Protein AF-A0AAW2EXY3-F1 (afdb_monomer_lite)

Organism: NCBI:txid286306

Foldseek 3Di:
DLVVLVVCCVVCVVVLVVLVVVLVVVQVPDDDPVLVVLLVVLLVVLVVVLVVVLVVLVVVLVVLLVVQCVQVVCCVPPNDPDRDDGDQSDDDDPVDDCVVCVVVSSVVVVVVSVVSSVSVSVSVSSVSNSVSSVVSVVVSVD

Sequence (142 aa):
MSLVKLYTCYLNRYKMRDLTNHLFIDWNTLETSEEYKIIARYAENGKRYSLGYSLYCCFAVCVFMSVSLIPQVLDIILPLNKSRPILLTYPGHYFVDEREYFFYIFLHAVVAWEIVISGIIAHDCIFVTYIEHVCSMFNVVG

pLDDT: mean 93.66, std 3.79, range [72.62, 98.19]

Structure (mmCIF, N/CA/C/O backbone):
data_AF-A0AAW2EXY3-F1
#
_entry.id   AF-A0AAW2EXY3-F1
#
loop_
_atom_site.group_PDB
_atom_site.id
_atom_site.type_symbol
_atom_site.label_atom_id
_atom_site.label_alt_id
_atom_site.label_comp_id
_atom_site.label_asym_id
_atom_site.label_entity_id
_atom_site.label_seq_id
_atom_site.pdbx_PDB_ins_code
_atom_site.Cartn_x
_atom_site.Cartn_y
_atom_site.Cartn_z
_atom_site.occupancy
_atom_site.B_iso_or_equiv
_atom_site.auth_seq_id
_atom_site.auth_comp_id
_atom_site.auth_asym_id
_atom_site.auth_atom_id
_atom_site.pdbx_PDB_model_num
ATOM 1 N N . MET A 1 1 ? 4.626 -10.404 0.039 1.00 72.62 1 MET A N 1
ATOM 2 C CA . MET A 1 1 ? 3.901 -9.730 1.141 1.00 72.62 1 MET A CA 1
ATOM 3 C C . MET A 1 1 ? 2.478 -9.322 0.746 1.00 72.62 1 MET A C 1
ATOM 5 O O . MET A 1 1 ? 1.555 -9.693 1.454 1.00 72.62 1 MET A O 1
ATOM 9 N N . SER A 1 2 ? 2.255 -8.659 -0.397 1.00 83.31 2 SER A N 1
ATOM 10 C CA . SER A 1 2 ? 0.903 -8.326 -0.902 1.00 83.31 2 SER A CA 1
ATOM 11 C C . SER A 1 2 ? -0.024 -9.540 -1.060 1.00 83.31 2 SER A C 1
ATOM 13 O O . SER A 1 2 ? -1.126 -9.540 -0.525 1.00 83.31 2 SER A O 1
ATOM 15 N N . LEU A 1 3 ? 0.444 -10.609 -1.716 1.00 86.75 3 LEU A N 1
ATOM 16 C CA . LEU A 1 3 ? -0.328 -11.850 -1.883 1.00 86.75 3 LEU A CA 1
ATOM 17 C C . LEU A 1 3 ? -0.699 -12.499 -0.546 1.00 86.75 3 LEU A C 1
ATOM 19 O O . LEU A 1 3 ? -1.810 -12.990 -0.392 1.00 86.75 3 LEU A O 1
ATOM 23 N N . VAL A 1 4 ? 0.206 -12.453 0.437 1.00 88.94 4 VAL A N 1
ATOM 24 C CA . VAL A 1 4 ? -0.060 -12.963 1.790 1.00 88.94 4 VAL A CA 1
ATOM 25 C C . VAL A 1 4 ? -1.182 -12.157 2.437 1.00 88.94 4 VAL A C 1
ATOM 27 O O . VAL A 1 4 ? -2.118 -12.752 2.951 1.00 88.94 4 VAL A O 1
ATOM 30 N N . LYS A 1 5 ? -1.146 -10.820 2.353 1.00 87.12 5 LYS A N 1
ATOM 31 C CA . LYS A 1 5 ? -2.219 -9.955 2.873 1.00 87.12 5 LYS A CA 1
ATOM 32 C C . LYS A 1 5 ? -3.555 -10.205 2.176 1.00 87.12 5 LYS A C 1
ATOM 34 O O . LYS A 1 5 ? -4.570 -10.327 2.853 1.00 87.12 5 LYS A O 1
ATOM 39 N N . LEU A 1 6 ? -3.558 -10.356 0.850 1.00 87.12 6 LEU A N 1
ATOM 40 C CA . LEU A 1 6 ? -4.760 -10.718 0.089 1.00 87.12 6 LEU A CA 1
ATOM 41 C C . LEU A 1 6 ? -5.327 -12.066 0.541 1.00 87.12 6 LEU A C 1
ATOM 43 O O . LEU A 1 6 ? -6.527 -12.179 0.784 1.00 87.12 6 LEU A O 1
ATOM 47 N N . TYR A 1 7 ? -4.469 -13.071 0.712 1.00 89.38 7 TYR A N 1
ATOM 48 C CA . TYR A 1 7 ? -4.886 -14.395 1.160 1.00 89.38 7 TYR A CA 1
ATOM 49 C C . TYR A 1 7 ? -5.401 -14.367 2.602 1.00 89.38 7 TYR A C 1
ATOM 51 O O . TYR A 1 7 ? -6.450 -14.933 2.892 1.00 89.38 7 TYR A O 1
ATOM 59 N N . THR A 1 8 ? -4.730 -13.642 3.499 1.00 88.38 8 THR A N 1
ATOM 60 C CA . THR A 1 8 ? -5.177 -13.425 4.881 1.00 88.38 8 THR A CA 1
ATOM 61 C C . THR A 1 8 ? -6.541 -12.746 4.923 1.00 88.38 8 THR A C 1
ATOM 63 O O . THR A 1 8 ? -7.418 -13.210 5.649 1.00 88.38 8 THR A O 1
ATOM 66 N N . CYS A 1 9 ? -6.735 -11.693 4.127 1.00 87.69 9 CYS A N 1
ATOM 67 C CA . CYS A 1 9 ? -7.995 -10.967 3.990 1.00 87.69 9 CYS A CA 1
ATOM 68 C C . CYS A 1 9 ? -9.116 -11.895 3.497 1.00 87.69 9 CYS A C 1
ATOM 70 O O . CYS A 1 9 ? -10.199 -11.943 4.079 1.00 87.69 9 CYS A O 1
ATOM 72 N N . TYR A 1 10 ? -8.823 -12.709 2.480 1.00 91.25 10 TYR A N 1
ATOM 73 C CA . TYR A 1 10 ? -9.759 -13.680 1.923 1.00 91.25 10 TYR A CA 1
ATOM 74 C C . TYR A 1 10 ? -10.141 -14.777 2.927 1.00 91.25 10 TYR A C 1
ATOM 76 O O . TYR A 1 10 ? -11.328 -15.009 3.176 1.00 91.25 10 TYR A O 1
ATOM 84 N N . LEU A 1 11 ? -9.151 -15.428 3.543 1.00 92.62 11 LEU A N 1
ATOM 85 C CA . LEU A 1 11 ? -9.367 -16.510 4.504 1.00 92.62 11 LEU A CA 1
ATOM 86 C C . LEU A 1 11 ? -10.090 -16.025 5.764 1.00 92.62 11 LEU A C 1
ATOM 88 O O . LEU A 1 11 ? -10.978 -16.706 6.272 1.00 92.62 11 LEU A O 1
ATOM 92 N N . ASN A 1 12 ? -9.738 -14.839 6.265 1.00 92.81 12 ASN A N 1
ATOM 93 C CA . ASN A 1 12 ? -10.293 -14.293 7.503 1.00 92.81 12 ASN A CA 1
ATOM 94 C C . AS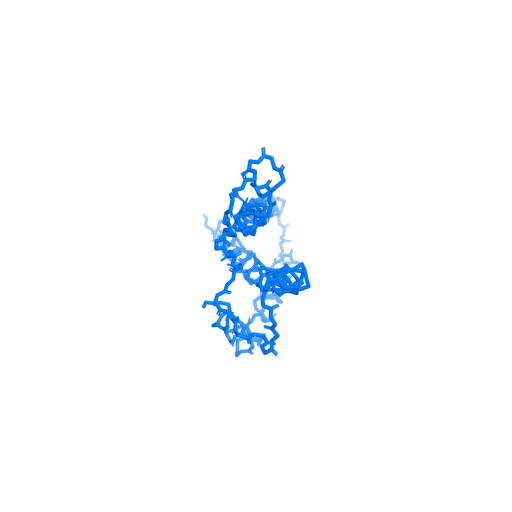N A 1 12 ? -11.473 -13.344 7.271 1.00 92.81 12 ASN A C 1
ATOM 96 O O . ASN A 1 12 ? -11.888 -12.659 8.204 1.00 92.81 12 ASN A O 1
ATOM 100 N N . ARG A 1 13 ? -12.064 -13.320 6.071 1.00 92.94 13 ARG A N 1
ATOM 101 C CA . ARG A 1 13 ? -13.135 -12.375 5.709 1.00 92.94 13 ARG A CA 1
ATOM 102 C C . ARG A 1 13 ? -14.310 -12.357 6.690 1.00 92.94 13 ARG A C 1
ATOM 104 O O . ARG A 1 13 ? -14.839 -11.293 6.994 1.00 92.94 13 ARG A O 1
ATOM 111 N N . TYR A 1 14 ? -14.696 -13.519 7.222 1.00 95.25 14 TYR A N 1
ATOM 112 C CA . TYR A 1 14 ? -15.769 -13.606 8.214 1.00 95.25 14 TYR A CA 1
ATOM 113 C C . TYR A 1 14 ? -15.371 -12.974 9.547 1.00 95.25 14 TYR A C 1
ATOM 115 O O . TYR A 1 14 ? -16.167 -12.231 10.105 1.00 95.25 14 TYR A O 1
ATOM 123 N N . LYS A 1 15 ? -14.137 -13.211 10.011 1.00 94.19 15 LYS A N 1
ATOM 124 C CA . LYS A 1 15 ? -13.607 -12.607 11.241 1.00 94.19 15 LYS A CA 1
ATOM 125 C C . LYS A 1 15 ? -13.451 -11.097 11.103 1.00 94.19 15 LYS A C 1
ATOM 127 O O . LYS A 1 15 ? -13.789 -10.369 12.018 1.00 94.19 15 LYS A O 1
ATOM 132 N N . MET A 1 16 ? -12.975 -10.611 9.957 1.00 93.25 16 MET A N 1
ATOM 133 C CA . MET A 1 16 ? -12.876 -9.166 9.730 1.00 93.25 16 MET A CA 1
ATOM 134 C C . MET A 1 16 ? -14.250 -8.497 9.731 1.00 93.25 16 MET A C 1
ATOM 136 O O . MET A 1 16 ? -14.416 -7.444 10.335 1.00 93.25 16 MET A O 1
ATOM 140 N N . ARG A 1 17 ? -15.248 -9.124 9.094 1.00 94.62 17 ARG A N 1
ATOM 141 C CA . ARG A 1 17 ? -16.631 -8.637 9.139 1.00 94.62 17 ARG A CA 1
ATOM 142 C C . ARG A 1 17 ? -17.165 -8.612 10.569 1.00 94.62 17 ARG A C 1
ATOM 144 O O . ARG A 1 17 ? -17.825 -7.656 10.947 1.00 94.62 17 ARG A O 1
ATOM 151 N N . ASP A 1 18 ? -16.877 -9.652 11.338 1.00 95.44 18 ASP A N 1
ATOM 152 C CA . ASP A 1 18 ? -17.267 -9.752 12.741 1.00 95.44 18 ASP A CA 1
ATOM 153 C C . ASP A 1 18 ? -16.640 -8.633 13.590 1.00 95.44 18 ASP A C 1
ATOM 155 O O . ASP A 1 18 ? -17.364 -7.882 14.232 1.00 95.44 18 ASP A O 1
ATOM 159 N N . LEU A 1 19 ? -15.325 -8.411 13.476 1.00 94.94 19 LEU A N 1
ATOM 160 C CA . LEU A 1 19 ? -14.621 -7.297 14.130 1.00 94.94 19 LEU A CA 1
ATOM 161 C C . LEU A 1 19 ? -15.193 -5.928 13.739 1.00 94.94 19 LEU A C 1
ATOM 163 O O . LEU A 1 19 ? -15.372 -5.063 14.591 1.00 94.94 19 LEU A O 1
ATOM 167 N N . THR A 1 20 ? -15.511 -5.736 12.456 1.00 95.38 20 THR A N 1
ATOM 168 C CA . THR A 1 20 ? -16.161 -4.507 11.980 1.00 95.38 20 THR A CA 1
ATOM 169 C C . THR A 1 20 ? -17.538 -4.326 12.621 1.00 95.38 20 THR A C 1
ATOM 171 O O . THR A 1 20 ? -17.870 -3.229 13.059 1.00 95.38 20 THR A O 1
ATOM 174 N N . ASN A 1 21 ? -18.343 -5.388 12.700 1.00 96.69 21 ASN A N 1
ATOM 175 C CA . ASN A 1 21 ? -19.659 -5.332 13.336 1.00 96.69 21 ASN A CA 1
ATOM 176 C C . ASN A 1 21 ? -19.549 -5.013 14.830 1.00 96.69 21 ASN A C 1
ATOM 178 O O . ASN A 1 21 ? -20.313 -4.186 15.319 1.00 96.69 21 ASN A O 1
ATOM 182 N N . HIS A 1 22 ? -18.593 -5.626 15.532 1.00 94.44 22 HIS A N 1
ATOM 183 C CA . HIS A 1 22 ? -18.321 -5.337 16.939 1.00 94.44 22 HIS A CA 1
ATOM 184 C C . HIS A 1 22 ? -17.987 -3.863 17.160 1.00 94.44 22 HIS A C 1
ATOM 186 O O . HIS A 1 22 ? -18.585 -3.243 18.027 1.00 94.44 22 HIS A O 1
ATOM 192 N N . LEU A 1 23 ? -17.147 -3.270 16.306 1.00 95.19 23 LEU A N 1
ATOM 193 C CA . LEU A 1 23 ? -16.842 -1.839 16.367 1.00 95.19 23 LEU A CA 1
ATOM 194 C C . LEU A 1 23 ? -18.109 -0.970 16.305 1.00 95.19 23 LEU A C 1
ATOM 196 O O . LEU A 1 23 ? -18.258 -0.039 17.093 1.00 95.19 23 LEU A O 1
ATOM 200 N N . PHE A 1 24 ? -19.046 -1.284 15.404 1.00 95.25 24 PHE A N 1
ATOM 201 C CA . PHE A 1 24 ? -20.315 -0.554 15.310 1.00 95.25 24 PHE A CA 1
ATOM 202 C C . PHE A 1 24 ? -21.237 -0.787 16.507 1.00 95.25 24 PHE A C 1
ATOM 204 O O . PHE A 1 24 ? -21.929 0.138 16.930 1.00 95.25 24 PHE A O 1
ATOM 211 N N . ILE A 1 25 ? -21.291 -2.013 17.026 1.00 96.44 25 ILE A N 1
ATOM 212 C CA . ILE A 1 25 ? -22.099 -2.338 18.203 1.00 96.44 25 ILE A CA 1
ATOM 213 C C . ILE A 1 25 ? -21.567 -1.564 19.408 1.00 96.44 25 ILE A C 1
ATOM 215 O O . ILE A 1 25 ? -22.331 -0.814 20.006 1.00 96.44 25 ILE A O 1
ATOM 219 N N . ASP A 1 26 ? -20.266 -1.666 19.682 1.00 95.12 26 ASP A N 1
ATOM 220 C CA . ASP A 1 26 ? -19.605 -1.013 20.813 1.00 95.12 26 ASP A CA 1
ATOM 221 C C . ASP A 1 26 ? -19.822 0.506 20.783 1.00 95.12 26 ASP A C 1
ATOM 223 O O . ASP A 1 26 ? -20.139 1.119 21.801 1.00 95.12 26 ASP A O 1
ATOM 227 N N . TRP A 1 27 ? -19.741 1.112 19.593 1.00 94.44 27 TRP A N 1
ATOM 228 C CA . TRP A 1 27 ? -20.003 2.539 19.407 1.00 94.44 27 TRP A CA 1
ATOM 229 C C . TRP A 1 27 ? -21.444 2.938 19.757 1.00 94.44 27 TRP A C 1
ATOM 231 O O . TRP A 1 27 ? -21.677 4.010 20.312 1.00 94.44 27 TRP A O 1
ATOM 241 N N . ASN A 1 28 ? -22.425 2.093 19.432 1.00 94.88 28 ASN A N 1
ATOM 242 C CA . ASN A 1 28 ? -23.838 2.356 19.716 1.00 94.88 28 ASN A CA 1
ATOM 243 C C . ASN A 1 28 ? -24.223 2.074 21.174 1.00 94.88 28 ASN A C 1
ATOM 245 O O . ASN A 1 28 ? -25.285 2.515 21.608 1.00 94.88 28 ASN A O 1
ATOM 249 N N . THR A 1 29 ? -23.398 1.333 21.914 1.00 95.00 29 THR A N 1
ATOM 250 C CA . THR A 1 29 ? -23.635 1.007 23.328 1.00 95.00 29 THR A CA 1
ATOM 251 C C . THR A 1 29 ? -23.005 1.995 24.306 1.00 95.00 29 THR A C 1
ATOM 253 O O . THR A 1 29 ? -23.136 1.797 25.506 1.00 95.00 29 THR A O 1
ATOM 256 N N . LEU A 1 30 ? -22.322 3.041 23.826 1.00 94.81 30 LEU A N 1
ATOM 257 C CA . LEU A 1 30 ? -21.737 4.067 24.695 1.00 94.81 30 LEU A CA 1
ATOM 258 C C . LEU A 1 30 ? -22.837 4.858 25.408 1.00 94.81 30 LEU A C 1
ATOM 260 O O . LEU A 1 30 ? -23.778 5.339 24.774 1.00 94.81 30 LEU A O 1
ATOM 264 N N . GLU A 1 31 ? -22.690 5.037 26.717 1.00 94.31 31 GLU A N 1
ATOM 265 C CA . GLU A 1 31 ? -23.697 5.670 27.570 1.00 94.31 31 GLU A CA 1
ATOM 266 C C . GLU A 1 31 ? -23.275 7.078 27.997 1.00 94.31 31 GLU A C 1
ATOM 268 O O . GLU A 1 31 ? -24.117 7.972 28.132 1.00 94.31 31 GLU A O 1
ATOM 273 N N . THR A 1 32 ? -21.973 7.305 28.200 1.00 96.00 32 THR A N 1
ATOM 274 C CA . THR A 1 32 ? -21.476 8.559 28.782 1.00 96.00 32 THR A CA 1
ATOM 275 C C . THR A 1 32 ? -20.732 9.443 27.782 1.00 96.00 32 THR A C 1
ATOM 277 O O . THR A 1 32 ? -20.120 8.997 26.810 1.00 96.00 32 THR A O 1
ATOM 280 N N . SER A 1 33 ? -20.729 10.754 28.045 1.00 95.00 33 SER A N 1
ATOM 281 C CA . SER A 1 33 ? -19.961 11.702 27.231 1.00 95.00 33 SER A CA 1
ATOM 282 C C . SER A 1 33 ? -18.451 11.475 27.316 1.00 95.00 33 SER A C 1
ATOM 284 O O . SER A 1 33 ? -17.733 11.835 26.385 1.00 95.00 33 SER A O 1
ATOM 286 N N . GLU A 1 34 ? -17.957 10.921 28.426 1.00 96.00 34 GLU A N 1
ATOM 287 C CA . GLU A 1 34 ? -16.531 10.631 28.602 1.00 96.00 34 GLU A CA 1
ATOM 288 C C . GLU A 1 34 ? -16.103 9.408 27.787 1.00 96.00 34 GLU A C 1
ATOM 290 O O . GLU A 1 34 ? -15.089 9.477 27.093 1.00 96.00 34 GLU A O 1
ATOM 295 N N . GLU A 1 35 ? -16.918 8.350 27.756 1.00 96.69 35 GLU A N 1
ATOM 296 C CA . GLU A 1 35 ? -16.716 7.195 26.870 1.00 96.69 35 GLU A CA 1
ATOM 297 C C . GLU A 1 35 ? -16.625 7.624 25.406 1.00 96.69 35 GLU A C 1
ATOM 299 O O . GLU A 1 35 ? -15.671 7.284 24.702 1.00 96.69 35 GLU A O 1
ATOM 304 N N . TYR A 1 36 ? -17.567 8.464 24.966 1.00 96.12 36 TYR A N 1
ATOM 305 C CA . TYR A 1 36 ? -17.567 8.987 23.605 1.00 96.12 36 TYR A CA 1
ATOM 306 C C . TYR A 1 36 ? -16.291 9.778 23.286 1.00 96.12 36 TYR A C 1
ATOM 308 O O . TYR A 1 36 ? -15.689 9.597 22.227 1.00 96.12 36 TYR A O 1
ATOM 316 N N . LYS A 1 37 ? -15.835 10.641 24.206 1.00 97.31 37 LYS A N 1
ATOM 317 C CA . LYS A 1 37 ? -14.588 11.406 24.031 1.00 97.31 37 LYS A CA 1
ATOM 318 C C . LYS A 1 37 ? -13.368 10.495 23.926 1.00 97.31 37 LYS A C 1
ATOM 320 O O . LYS A 1 37 ? -12.480 10.775 23.118 1.00 97.31 37 LYS A O 1
ATOM 325 N N . ILE A 1 38 ? -13.312 9.430 24.725 1.00 97.50 38 ILE A N 1
ATOM 326 C CA . ILE A 1 38 ? -12.218 8.456 24.694 1.00 97.50 38 ILE A CA 1
ATOM 327 C C . ILE A 1 38 ? -12.181 7.775 23.329 1.00 97.50 38 ILE A C 1
ATOM 329 O O . ILE A 1 38 ? -11.169 7.882 22.635 1.00 97.50 38 ILE A O 1
ATOM 333 N N . ILE A 1 39 ? -13.273 7.139 22.905 1.00 96.88 39 ILE A N 1
ATOM 334 C CA . ILE A 1 39 ? -13.288 6.393 21.642 1.00 96.88 39 ILE A CA 1
ATOM 335 C C . ILE A 1 39 ? -13.051 7.325 20.448 1.00 96.88 39 ILE A C 1
ATOM 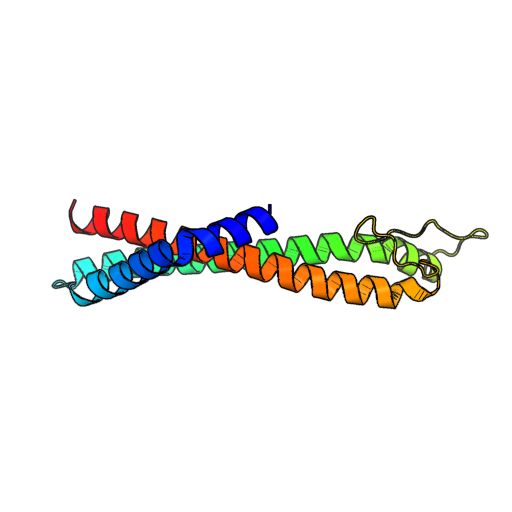337 O O . ILE A 1 39 ? -12.231 7.014 19.583 1.00 96.88 39 ILE A O 1
ATOM 341 N N . ALA A 1 40 ? -13.654 8.519 20.431 1.00 97.06 40 ALA A N 1
ATOM 342 C CA . ALA A 1 40 ? -13.412 9.507 19.380 1.00 97.06 40 ALA A CA 1
ATOM 343 C C . ALA A 1 40 ? -11.931 9.916 19.278 1.00 97.06 40 ALA A C 1
ATOM 345 O O . ALA A 1 40 ? -11.419 10.109 18.174 1.00 97.06 40 ALA A O 1
ATOM 346 N N . ARG A 1 41 ? -11.212 10.007 20.407 1.00 98.19 41 ARG A N 1
ATOM 347 C CA . ARG A 1 41 ? -9.769 10.299 20.419 1.00 98.19 41 ARG A CA 1
ATOM 348 C C . ARG A 1 41 ? -8.957 9.193 19.740 1.00 98.19 41 ARG A C 1
ATOM 350 O O . ARG A 1 41 ? -8.080 9.504 18.938 1.00 98.19 41 ARG A O 1
ATOM 357 N N . TYR A 1 42 ? -9.239 7.928 20.043 1.00 98.12 42 TYR A N 1
ATOM 358 C CA . TYR A 1 42 ? -8.555 6.784 19.421 1.00 98.12 42 TYR A CA 1
ATOM 359 C C . TYR A 1 42 ? -8.928 6.631 17.940 1.00 98.12 42 TYR A C 1
ATOM 361 O O . TYR A 1 42 ? -8.059 6.404 17.103 1.00 98.12 42 TYR A O 1
ATOM 369 N N . ALA A 1 43 ? -10.190 6.866 17.574 1.00 97.12 43 ALA A N 1
ATOM 370 C CA . ALA A 1 43 ? -10.608 6.899 16.174 1.00 97.12 43 ALA A CA 1
ATOM 371 C C . ALA A 1 43 ? -9.863 7.990 15.378 1.00 97.12 43 ALA A C 1
ATOM 373 O O . ALA A 1 43 ? -9.398 7.751 14.261 1.00 97.12 43 ALA A O 1
ATOM 374 N N . GLU A 1 44 ? -9.682 9.179 15.964 1.00 98.19 44 GLU A N 1
ATOM 375 C CA . GLU A 1 44 ? -8.899 10.257 15.356 1.00 98.19 44 GLU A CA 1
ATOM 376 C C . GLU A 1 44 ? -7.416 9.882 15.209 1.00 98.19 44 GLU A C 1
ATOM 378 O O . GLU A 1 44 ? -6.807 10.180 14.178 1.00 98.19 44 GLU A O 1
ATOM 383 N N . ASN A 1 45 ? -6.836 9.187 16.191 1.00 97.50 45 ASN A N 1
ATOM 384 C CA . ASN A 1 45 ? -5.478 8.651 16.088 1.00 97.50 45 ASN A CA 1
ATOM 385 C C . ASN A 1 45 ? -5.369 7.622 14.957 1.00 97.50 45 ASN A C 1
ATOM 387 O O . ASN A 1 45 ? -4.502 7.763 14.095 1.00 97.50 45 ASN A O 1
ATOM 391 N N . GLY A 1 46 ? -6.294 6.660 14.884 1.00 96.88 46 GLY A N 1
ATOM 392 C CA . GLY A 1 46 ? -6.365 5.676 13.803 1.00 96.88 46 GLY A CA 1
ATOM 393 C C . GLY A 1 46 ? -6.457 6.322 12.419 1.00 96.88 46 GLY A C 1
ATOM 394 O O . GLY A 1 46 ? -5.747 5.916 11.492 1.00 96.88 46 GLY A O 1
ATOM 395 N N . LYS A 1 47 ? -7.245 7.398 12.282 1.00 97.75 47 LYS A N 1
ATOM 396 C CA . LYS A 1 47 ? -7.322 8.203 11.053 1.00 97.75 47 LYS A CA 1
ATOM 397 C C . LYS A 1 47 ? -5.987 8.874 10.723 1.00 97.75 47 LYS A C 1
ATOM 399 O O . LYS A 1 47 ? -5.547 8.826 9.575 1.00 97.75 47 LYS A O 1
ATOM 404 N N . ARG A 1 48 ? -5.322 9.483 11.710 1.00 98.06 48 ARG A N 1
ATOM 405 C CA . ARG A 1 48 ? -4.012 10.136 11.530 1.00 98.06 48 ARG A CA 1
ATOM 406 C C . ARG A 1 48 ? -2.926 9.140 11.137 1.00 98.06 48 ARG A C 1
ATOM 408 O O . ARG A 1 48 ? -2.172 9.420 10.207 1.00 98.06 48 ARG A O 1
ATOM 415 N N . TYR A 1 49 ? -2.874 7.977 11.785 1.00 97.44 49 TYR A N 1
ATOM 416 C CA . TYR A 1 49 ? -1.944 6.904 11.434 1.00 97.44 49 TYR A CA 1
ATOM 417 C C . TYR A 1 49 ? -2.200 6.385 10.023 1.00 97.44 49 TYR A C 1
ATOM 419 O O . TYR A 1 49 ? -1.261 6.273 9.238 1.00 97.44 49 TYR A O 1
ATOM 427 N N . SER A 1 50 ? -3.465 6.157 9.668 1.00 97.62 50 SER A N 1
ATOM 428 C CA . SER A 1 50 ? -3.848 5.713 8.326 1.00 97.62 50 SER A CA 1
ATOM 429 C C . SER A 1 50 ? -3.451 6.723 7.250 1.00 97.62 50 SER A C 1
ATOM 431 O O . SER A 1 50 ? -2.866 6.340 6.237 1.00 97.62 50 SER A O 1
ATOM 433 N N . LEU A 1 51 ? -3.695 8.018 7.478 1.00 98.00 51 LEU A N 1
ATOM 434 C CA . LEU A 1 51 ? -3.300 9.081 6.554 1.00 98.00 51 LEU A CA 1
ATOM 435 C C . LEU A 1 51 ? -1.776 9.162 6.405 1.00 98.00 51 LEU A C 1
ATOM 437 O O . LEU A 1 51 ? -1.270 9.160 5.285 1.00 98.00 51 LEU A O 1
ATOM 441 N N . GLY A 1 52 ? -1.044 9.203 7.521 1.00 98.00 52 GLY A N 1
ATOM 442 C CA . GLY A 1 52 ? 0.417 9.275 7.509 1.00 98.00 52 GLY A CA 1
ATOM 443 C C . GLY A 1 52 ? 1.052 8.073 6.808 1.00 98.00 52 GLY A C 1
ATOM 444 O O . GLY A 1 52 ? 1.923 8.244 5.957 1.00 98.00 52 GLY A O 1
ATOM 445 N N . TYR A 1 53 ? 0.566 6.866 7.105 1.00 97.25 53 TYR A N 1
ATOM 446 C CA . TYR A 1 53 ? 1.023 5.634 6.467 1.00 97.25 53 TYR A CA 1
ATOM 447 C C . TYR A 1 53 ? 0.730 5.615 4.962 1.00 97.25 53 TYR A C 1
ATOM 449 O O . TYR A 1 53 ? 1.607 5.262 4.171 1.00 97.25 53 TYR A O 1
ATOM 457 N N . SER A 1 54 ? -0.467 6.050 4.557 1.00 97.06 54 SER A N 1
ATOM 458 C CA . SER A 1 54 ? -0.853 6.126 3.143 1.00 97.06 54 SER A CA 1
ATOM 459 C C . SER A 1 54 ? 0.045 7.092 2.372 1.00 97.06 54 SER A C 1
ATOM 461 O O . SER A 1 54 ? 0.601 6.723 1.342 1.00 97.06 54 SER A O 1
ATOM 463 N N . LEU A 1 55 ? 0.254 8.304 2.900 1.00 97.69 55 LEU A N 1
ATOM 464 C CA . LEU A 1 55 ? 1.127 9.309 2.284 1.00 97.69 55 LEU A CA 1
ATOM 465 C C . LEU A 1 55 ? 2.566 8.807 2.155 1.00 97.69 55 LEU A C 1
ATOM 467 O O . LEU A 1 55 ? 3.184 8.978 1.105 1.00 97.69 55 LEU A O 1
ATOM 471 N N . TYR A 1 56 ? 3.080 8.157 3.200 1.00 97.19 56 TYR A N 1
ATOM 472 C CA . TYR A 1 56 ? 4.406 7.551 3.179 1.00 97.19 56 TYR A CA 1
ATOM 473 C C . TYR A 1 56 ? 4.527 6.480 2.086 1.00 97.19 56 TYR A C 1
ATOM 475 O O . TYR A 1 56 ? 5.480 6.510 1.308 1.00 97.19 56 TYR A O 1
ATOM 483 N N . CYS A 1 57 ? 3.556 5.567 1.989 1.00 96.44 57 CYS A N 1
ATOM 484 C CA . CYS A 1 57 ? 3.564 4.509 0.980 1.00 96.44 57 CYS A CA 1
ATOM 485 C C . CYS A 1 57 ? 3.487 5.075 -0.441 1.00 96.44 57 CYS A C 1
ATOM 487 O O . CYS A 1 57 ? 4.292 4.688 -1.287 1.00 96.44 57 CYS A O 1
ATOM 489 N N . CYS A 1 58 ? 2.581 6.024 -0.695 1.00 94.44 58 CYS A N 1
ATOM 490 C CA . CYS A 1 58 ? 2.469 6.675 -2.000 1.00 94.44 58 CYS A CA 1
ATOM 491 C C . CYS A 1 58 ? 3.768 7.400 -2.373 1.00 94.44 58 CYS A C 1
ATOM 493 O O . CYS A 1 58 ? 4.274 7.235 -3.479 1.00 94.44 58 CYS A O 1
ATOM 495 N N . PHE A 1 59 ? 4.360 8.150 -1.439 1.00 96.00 59 PHE A N 1
ATOM 496 C CA . PHE A 1 59 ? 5.636 8.824 -1.670 1.00 96.00 59 PHE A CA 1
ATOM 497 C C . PHE A 1 59 ? 6.760 7.831 -1.994 1.00 96.00 59 PHE A C 1
ATOM 499 O O . PHE A 1 59 ? 7.486 8.020 -2.970 1.00 96.00 59 PHE A O 1
ATOM 506 N N . ALA A 1 60 ? 6.883 6.752 -1.218 1.00 95.25 60 ALA A N 1
ATOM 507 C CA . ALA A 1 60 ? 7.901 5.729 -1.433 1.00 95.25 60 ALA A CA 1
ATOM 508 C C . ALA A 1 60 ? 7.771 5.066 -2.814 1.00 95.25 60 ALA A C 1
ATOM 510 O O . ALA A 1 60 ? 8.776 4.870 -3.497 1.00 95.25 60 ALA A O 1
ATOM 511 N N . VAL A 1 61 ? 6.543 4.772 -3.250 1.00 94.00 61 VAL A N 1
ATOM 512 C CA . VAL A 1 61 ? 6.261 4.192 -4.572 1.00 94.00 61 VAL A CA 1
ATOM 513 C C . VAL A 1 61 ? 6.595 5.181 -5.680 1.00 94.00 61 VAL A 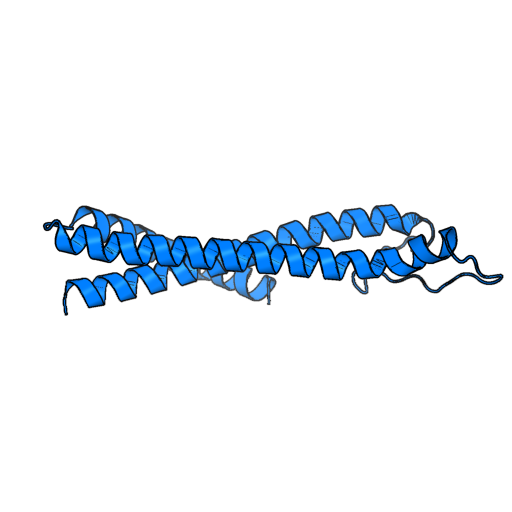C 1
ATOM 515 O O . VAL A 1 61 ? 7.288 4.810 -6.623 1.00 94.00 61 VAL A O 1
ATOM 518 N N . CYS A 1 62 ? 6.199 6.450 -5.553 1.00 93.88 62 CYS A N 1
ATOM 519 C CA . CYS A 1 62 ? 6.560 7.490 -6.517 1.00 93.88 62 CYS A CA 1
ATOM 520 C C . CYS A 1 62 ? 8.080 7.614 -6.683 1.00 93.88 62 CYS A C 1
ATOM 522 O O . CYS A 1 62 ? 8.583 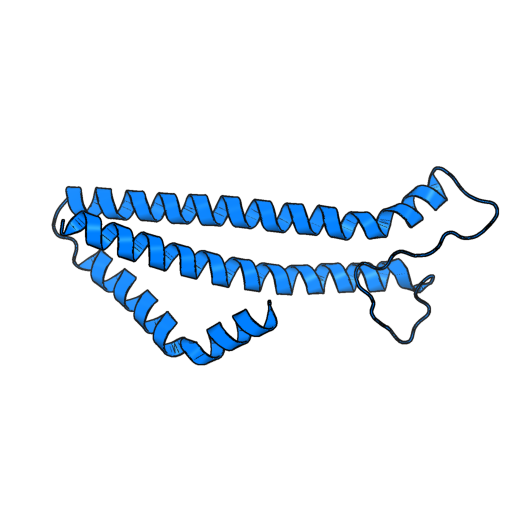7.628 -7.808 1.00 93.88 62 CYS A O 1
ATOM 524 N N . VAL A 1 63 ? 8.822 7.654 -5.570 1.00 94.69 63 VAL A N 1
ATOM 525 C CA . VAL A 1 63 ? 10.290 7.702 -5.591 1.00 94.69 63 VAL A CA 1
ATOM 526 C C . VAL A 1 63 ? 10.851 6.453 -6.265 1.00 94.69 63 VAL A C 1
ATOM 528 O O . VAL A 1 63 ? 11.657 6.579 -7.183 1.00 94.69 63 VAL A O 1
ATOM 531 N N . PHE A 1 64 ? 10.394 5.262 -5.879 1.00 92.56 64 PHE A N 1
ATOM 532 C CA . PHE A 1 64 ? 10.846 4.001 -6.464 1.00 92.56 64 PHE A CA 1
ATOM 533 C C . PHE A 1 64 ? 10.619 3.947 -7.983 1.00 92.56 64 PHE A C 1
ATOM 535 O O . PHE A 1 64 ? 11.535 3.629 -8.741 1.00 92.56 64 PHE A O 1
ATOM 542 N N . MET A 1 65 ? 9.429 4.335 -8.442 1.00 92.88 65 MET A N 1
ATOM 543 C CA . MET A 1 65 ? 9.085 4.353 -9.865 1.00 92.88 65 MET A CA 1
ATOM 544 C C . MET A 1 65 ? 9.913 5.381 -10.643 1.00 92.88 65 MET A C 1
ATOM 546 O O . MET A 1 65 ? 10.358 5.096 -11.756 1.00 92.88 65 MET A O 1
ATOM 550 N N . SER A 1 66 ? 10.197 6.547 -10.052 1.00 93.44 66 SER A N 1
ATOM 551 C CA . SER A 1 66 ? 11.004 7.593 -10.694 1.00 93.44 66 SER A CA 1
ATOM 552 C C . SER A 1 66 ? 12.427 7.141 -11.043 1.00 93.44 66 SER A C 1
ATOM 554 O O . SER A 1 66 ? 12.986 7.612 -12.034 1.00 93.44 66 SER A O 1
ATOM 556 N N . VAL A 1 67 ? 12.989 6.168 -10.311 1.00 93.62 67 VAL A N 1
ATOM 557 C CA . VAL A 1 67 ? 14.327 5.620 -10.590 1.00 93.62 67 VAL A CA 1
ATOM 558 C C . VAL A 1 67 ? 14.401 5.058 -12.014 1.00 93.62 67 VAL A C 1
ATOM 560 O O . VAL A 1 67 ? 15.389 5.270 -12.713 1.00 93.62 67 VAL A O 1
ATOM 563 N N . SER A 1 68 ? 13.328 4.418 -12.490 1.00 94.19 68 SER A N 1
ATOM 564 C CA . SER A 1 68 ? 13.273 3.840 -13.844 1.00 94.19 68 SER A CA 1
ATOM 565 C C . SER A 1 68 ? 13.303 4.893 -14.956 1.00 94.19 68 SER A C 1
ATOM 567 O O . SER A 1 68 ? 13.706 4.600 -16.079 1.00 94.19 68 SER A O 1
ATOM 569 N N . LEU A 1 69 ? 12.926 6.140 -14.654 1.00 94.56 69 LEU A N 1
ATOM 570 C CA . LEU A 1 69 ? 12.959 7.252 -15.606 1.00 94.56 69 LEU A CA 1
ATOM 571 C C . LEU A 1 69 ? 14.344 7.907 -15.711 1.00 94.56 69 LEU A C 1
ATOM 573 O O . LEU A 1 69 ? 14.597 8.621 -16.680 1.00 94.56 69 LEU A O 1
ATOM 577 N N . ILE A 1 70 ? 15.255 7.651 -14.763 1.00 94.19 70 ILE A N 1
ATOM 578 C CA . ILE A 1 70 ? 16.588 8.275 -14.728 1.00 94.19 70 ILE A CA 1
ATOM 579 C C . ILE A 1 70 ? 17.354 8.078 -16.049 1.00 94.19 70 ILE A C 1
ATOM 581 O O . ILE A 1 70 ? 17.837 9.078 -16.584 1.00 94.19 70 ILE A O 1
ATOM 585 N N . PRO A 1 71 ? 17.460 6.863 -16.635 1.00 93.00 71 PRO A N 1
ATOM 586 C CA . PRO A 1 71 ? 18.172 6.683 -17.901 1.00 93.00 71 PRO A CA 1
ATOM 587 C C . PRO A 1 71 ? 17.549 7.474 -19.058 1.00 93.00 71 PRO A C 1
ATOM 589 O O . PRO A 1 71 ? 18.286 8.054 -19.849 1.00 93.00 71 PRO A O 1
ATOM 592 N N . GLN A 1 72 ? 16.214 7.555 -19.113 1.00 92.06 72 GLN A N 1
ATOM 593 C CA . GLN A 1 72 ? 15.482 8.268 -20.169 1.00 92.06 72 GLN A CA 1
ATOM 594 C C . GLN A 1 72 ? 15.708 9.780 -20.087 1.00 92.06 72 GLN A C 1
ATOM 596 O O . GLN A 1 72 ? 15.948 10.438 -21.094 1.00 92.06 72 GLN A O 1
ATOM 601 N N . VAL A 1 73 ? 15.684 10.335 -18.871 1.00 93.31 73 VAL A N 1
ATOM 602 C CA . VAL A 1 73 ? 15.985 11.754 -18.640 1.00 93.31 73 VAL A CA 1
ATOM 603 C C . VAL A 1 73 ? 17.441 12.053 -18.996 1.00 93.31 73 VAL A C 1
ATOM 605 O O . VAL A 1 73 ? 17.715 13.041 -19.675 1.00 93.31 73 VAL A O 1
ATOM 608 N N . LEU A 1 74 ? 18.375 11.188 -18.588 1.00 94.12 74 LEU A N 1
ATOM 609 C CA . LEU A 1 74 ? 19.797 11.343 -18.894 1.00 94.12 74 LEU A CA 1
ATOM 610 C C . LEU A 1 74 ? 20.101 11.263 -20.391 1.00 94.12 74 LEU A C 1
ATOM 612 O O . LEU A 1 74 ? 21.001 11.966 -20.835 1.00 94.12 74 LEU A O 1
ATOM 616 N N . ASP A 1 75 ? 19.368 10.468 -21.170 1.00 92.06 75 ASP A N 1
ATOM 617 C CA . ASP A 1 75 ? 19.530 10.420 -22.629 1.00 92.06 75 ASP A CA 1
ATOM 618 C C . ASP A 1 75 ? 19.139 11.749 -23.308 1.00 92.06 75 ASP A C 1
ATOM 620 O O . ASP A 1 75 ? 19.668 12.066 -24.371 1.00 92.06 75 ASP A O 1
ATOM 624 N N . ILE A 1 76 ? 18.289 12.564 -22.670 1.00 90.88 76 ILE A N 1
ATOM 625 C CA . ILE A 1 76 ? 17.903 13.899 -23.152 1.00 90.88 76 ILE A CA 1
ATOM 626 C C . ILE A 1 76 ? 18.911 14.964 -22.701 1.00 90.88 76 ILE A C 1
ATOM 628 O O . ILE A 1 76 ? 19.359 15.775 -23.510 1.00 90.88 76 ILE A O 1
ATOM 632 N N . ILE A 1 77 ? 19.254 14.991 -21.408 1.00 96.38 77 ILE A N 1
ATOM 633 C CA . ILE A 1 77 ? 20.061 16.083 -20.829 1.00 96.38 77 ILE A CA 1
ATOM 634 C C . ILE A 1 77 ? 21.574 15.863 -20.957 1.00 96.38 77 ILE A C 1
ATOM 636 O O . ILE A 1 77 ? 22.334 16.828 -20.963 1.00 96.38 77 ILE A O 1
ATOM 640 N N . LEU A 1 78 ? 22.023 14.606 -21.026 1.00 94.62 78 LEU A N 1
ATOM 641 C CA . LEU A 1 78 ? 23.432 14.216 -21.114 1.00 94.62 78 LEU A CA 1
ATOM 642 C C . LEU A 1 78 ? 23.585 12.984 -22.030 1.00 94.62 78 LEU A C 1
ATOM 644 O O . LEU A 1 78 ? 23.860 11.872 -21.547 1.00 94.62 78 LEU A O 1
ATOM 648 N N . PRO A 1 79 ? 23.389 13.160 -23.349 1.00 92.06 79 PRO A N 1
ATOM 649 C CA . PRO A 1 79 ? 23.440 12.062 -24.303 1.00 92.06 79 PRO A CA 1
ATOM 650 C C . PRO A 1 79 ? 24.836 11.430 -24.352 1.00 92.06 79 PRO A C 1
ATOM 652 O O . PRO A 1 79 ? 25.860 12.106 -24.236 1.00 92.06 79 PRO A O 1
ATOM 655 N N . LEU A 1 80 ? 24.878 10.111 -24.536 1.00 92.94 80 LEU A N 1
ATOM 656 C CA . LEU A 1 80 ? 26.112 9.344 -24.707 1.00 92.94 80 LEU A CA 1
ATOM 657 C C . LEU A 1 80 ? 26.230 8.844 -26.150 1.00 92.94 80 LEU A C 1
ATOM 659 O O . LEU A 1 80 ? 25.233 8.544 -26.798 1.00 92.94 80 LEU A O 1
ATOM 663 N N . ASN A 1 81 ? 27.465 8.636 -26.619 1.00 93.50 81 ASN A N 1
ATOM 664 C CA . ASN A 1 81 ? 27.731 8.010 -27.926 1.00 93.50 81 ASN A CA 1
ATOM 665 C C . ASN A 1 81 ? 27.299 6.530 -27.995 1.00 93.50 81 ASN A C 1
ATOM 667 O O . ASN A 1 81 ? 27.328 5.925 -29.062 1.00 93.50 81 ASN A O 1
ATOM 671 N N . LYS A 1 82 ? 26.958 5.925 -26.852 1.00 90.25 82 LYS A N 1
ATOM 672 C CA . LYS A 1 82 ? 26.442 4.559 -26.733 1.00 90.25 82 LYS A CA 1
ATOM 673 C C . LYS A 1 82 ? 25.143 4.583 -25.939 1.00 90.25 82 LYS A C 1
ATOM 675 O O . LYS A 1 82 ? 24.994 5.388 -25.025 1.00 90.25 82 LYS A O 1
ATOM 680 N N . SER A 1 83 ? 24.245 3.656 -26.244 1.00 87.06 83 SER A N 1
ATOM 681 C CA . SER A 1 83 ? 22.972 3.510 -25.541 1.00 87.06 83 SER A CA 1
ATOM 682 C C . SER A 1 83 ? 23.170 3.148 -24.062 1.00 87.06 83 SER A C 1
ATOM 684 O O . SER A 1 83 ? 23.952 2.251 -23.739 1.00 87.06 83 SER A O 1
ATOM 686 N N . ARG A 1 84 ? 22.442 3.820 -23.159 1.00 91.69 84 ARG A N 1
ATOM 687 C CA . ARG A 1 84 ? 22.410 3.483 -21.723 1.00 91.69 84 ARG A CA 1
ATOM 688 C C . ARG A 1 84 ? 21.673 2.159 -21.464 1.00 91.69 84 ARG A C 1
ATOM 690 O O . ARG A 1 84 ? 20.778 1.802 -22.227 1.00 91.69 84 ARG A O 1
ATOM 697 N N . PRO A 1 85 ? 21.984 1.413 -20.393 1.00 89.19 85 PRO A N 1
ATOM 698 C CA . PRO A 1 85 ? 21.114 0.322 -19.969 1.00 89.19 85 PRO A CA 1
ATOM 699 C C . PRO A 1 85 ? 19.745 0.876 -19.554 1.00 89.19 85 PRO A C 1
ATOM 701 O O . PRO A 1 85 ? 19.655 1.951 -18.956 1.00 89.19 85 PRO A O 1
ATOM 704 N N . ILE A 1 86 ? 18.685 0.142 -19.880 1.00 89.81 86 ILE A N 1
ATOM 705 C CA . ILE A 1 86 ? 17.336 0.463 -19.409 1.00 89.81 86 ILE A CA 1
ATOM 706 C C . ILE A 1 86 ? 17.205 -0.029 -17.983 1.00 89.81 86 ILE A C 1
ATOM 708 O O . ILE A 1 86 ? 17.730 -1.084 -17.626 1.00 89.81 86 ILE A O 1
ATOM 712 N N . LEU A 1 87 ? 16.486 0.743 -17.181 1.00 91.69 87 LEU A N 1
ATOM 713 C CA . LEU A 1 87 ? 16.127 0.353 -15.837 1.00 91.69 87 LEU A CA 1
ATOM 714 C C . LEU A 1 87 ? 14.616 0.167 -15.778 1.00 91.69 87 LEU A C 1
ATOM 716 O O . LEU A 1 87 ? 13.868 1.141 -15.810 1.00 91.69 87 LEU A O 1
ATOM 720 N N . LEU A 1 88 ? 14.179 -1.089 -15.740 1.00 90.88 88 LEU A N 1
ATOM 721 C CA . LEU A 1 88 ? 12.777 -1.424 -15.524 1.00 90.88 88 LEU A CA 1
ATOM 722 C C . LEU A 1 88 ? 12.413 -1.292 -14.043 1.00 90.88 88 LEU A C 1
ATOM 724 O O . LEU A 1 88 ? 13.238 -1.505 -13.155 1.00 90.88 88 LEU A O 1
ATOM 728 N N . THR A 1 89 ? 11.140 -1.000 -13.792 1.00 86.88 89 THR A N 1
ATOM 729 C CA . THR A 1 89 ? 10.559 -0.857 -12.447 1.00 86.88 89 THR A CA 1
ATOM 730 C C . THR A 1 89 ? 10.541 -2.177 -11.680 1.00 86.88 89 THR A C 1
ATOM 732 O O . THR A 1 89 ? 10.560 -2.185 -10.452 1.00 86.88 89 THR A O 1
ATOM 735 N N . TYR A 1 90 ? 10.519 -3.303 -12.391 1.00 83.62 90 TYR A N 1
ATOM 736 C CA . TYR A 1 90 ? 10.710 -4.638 -11.844 1.00 83.62 90 TYR A CA 1
ATOM 737 C C . TYR A 1 90 ? 11.262 -5.577 -12.927 1.00 83.62 90 TYR A C 1
ATOM 739 O O . TYR A 1 90 ? 11.033 -5.339 -14.115 1.00 83.62 90 TYR A O 1
ATOM 747 N N . PRO A 1 91 ? 11.978 -6.652 -12.549 1.00 83.12 91 PRO A N 1
ATOM 748 C CA . PRO A 1 91 ? 12.446 -7.645 -13.506 1.00 83.12 91 PRO A CA 1
ATOM 749 C C . PRO A 1 91 ? 11.251 -8.463 -14.011 1.00 83.12 91 PRO A C 1
ATOM 751 O O . PRO A 1 91 ? 10.729 -9.324 -13.303 1.00 83.12 91 PRO A O 1
ATOM 754 N N . GLY A 1 92 ? 10.789 -8.171 -15.224 1.00 84.56 92 GLY A N 1
ATOM 755 C CA . GLY A 1 92 ? 9.669 -8.855 -15.858 1.00 84.56 92 GLY A CA 1
ATOM 756 C C . GLY A 1 92 ? 9.912 -9.004 -17.350 1.00 84.56 92 GLY A C 1
ATOM 757 O O . GLY A 1 92 ? 10.321 -8.050 -17.999 1.00 84.56 92 GLY A O 1
ATOM 758 N N . HIS A 1 93 ? 9.656 -10.194 -17.891 1.00 88.88 93 HIS A N 1
ATOM 759 C CA . HIS A 1 93 ? 9.759 -10.431 -19.325 1.00 88.88 93 HIS A CA 1
ATOM 760 C C . HIS A 1 93 ? 8.403 -10.183 -19.989 1.00 88.88 93 HIS A C 1
ATOM 762 O O . HIS A 1 93 ? 7.431 -10.877 -19.695 1.00 88.88 93 HIS A O 1
ATOM 768 N N . TYR A 1 94 ? 8.344 -9.191 -20.877 1.00 88.81 94 TYR A N 1
ATOM 769 C CA . TYR A 1 94 ? 7.107 -8.754 -21.534 1.00 88.81 94 TYR A CA 1
ATOM 770 C C . TYR A 1 94 ? 6.910 -9.326 -22.946 1.00 88.81 94 TYR A C 1
ATOM 772 O O . TYR A 1 94 ? 5.937 -8.973 -23.605 1.00 88.81 94 TYR A O 1
ATOM 780 N N . PHE A 1 95 ? 7.808 -10.203 -23.415 1.00 93.62 95 PHE A N 1
ATOM 781 C CA . PHE A 1 95 ? 7.792 -10.773 -24.775 1.00 93.62 95 PHE A CA 1
ATOM 782 C C . PHE A 1 95 ? 7.800 -9.721 -25.905 1.00 93.62 95 PHE A C 1
ATOM 784 O O . PHE A 1 95 ? 7.394 -10.001 -27.030 1.00 93.62 95 PHE A O 1
ATOM 791 N N . VAL A 1 96 ? 8.280 -8.514 -25.602 1.00 93.81 96 VAL A N 1
ATOM 792 C CA . VAL A 1 96 ? 8.465 -7.381 -26.519 1.00 93.81 96 VAL A CA 1
ATOM 793 C C . VAL A 1 96 ? 9.832 -6.754 -26.254 1.00 93.81 96 VAL A C 1
ATOM 795 O O . VAL A 1 96 ? 10.441 -7.022 -25.215 1.00 93.81 96 VAL A O 1
ATOM 798 N N . ASP A 1 97 ? 10.315 -5.915 -27.170 1.00 93.62 97 ASP A N 1
ATOM 799 C CA . ASP A 1 97 ? 11.545 -5.160 -26.941 1.00 93.62 97 ASP A CA 1
ATOM 800 C C . ASP A 1 97 ? 11.334 -4.112 -25.831 1.00 93.62 97 ASP A C 1
ATOM 802 O O . ASP A 1 97 ? 10.522 -3.192 -25.943 1.00 93.62 97 ASP A O 1
ATOM 806 N N . GLU A 1 98 ? 12.060 -4.264 -24.725 1.00 91.81 98 GLU A N 1
ATOM 807 C CA . GLU A 1 98 ? 11.902 -3.424 -23.532 1.00 91.81 98 GLU A CA 1
ATOM 808 C C . GLU A 1 98 ? 12.316 -1.964 -23.770 1.00 91.81 98 GLU A C 1
ATOM 810 O O . GLU A 1 98 ? 11.853 -1.069 -23.060 1.00 91.81 98 GLU A O 1
ATOM 815 N N . ARG A 1 99 ? 13.180 -1.709 -24.763 1.00 90.38 99 ARG A N 1
ATOM 816 C CA . ARG A 1 99 ? 13.646 -0.367 -25.128 1.00 90.38 99 ARG A CA 1
ATOM 817 C C . ARG A 1 99 ? 12.595 0.372 -25.925 1.00 90.38 99 ARG A C 1
ATOM 819 O O . ARG A 1 99 ? 12.285 1.515 -25.602 1.00 90.38 99 ARG A O 1
ATOM 826 N N . GLU A 1 100 ? 12.064 -0.279 -26.949 1.00 93.44 100 GLU A N 1
ATOM 827 C CA . GLU A 1 100 ? 11.041 0.276 -27.829 1.00 93.44 100 GLU A CA 1
ATOM 828 C C . GLU A 1 100 ? 9.730 0.517 -27.068 1.00 93.44 100 GLU A C 1
ATOM 830 O O . GLU A 1 100 ? 9.121 1.581 -27.191 1.00 93.44 100 GLU A O 1
ATOM 835 N N . TYR A 1 101 ? 9.332 -0.424 -26.206 1.00 94.38 101 TYR A N 1
ATOM 836 C CA . TYR A 1 101 ? 8.056 -0.380 -25.483 1.00 94.38 101 TYR A CA 1
ATOM 837 C C . TYR A 1 101 ? 8.169 0.153 -24.049 1.00 94.38 101 TYR A C 1
ATOM 839 O O . TYR A 1 101 ? 7.224 0.017 -23.266 1.00 94.38 101 TYR A O 1
ATOM 847 N N . PHE A 1 102 ? 9.285 0.800 -23.696 1.00 93.25 102 PHE A N 1
ATOM 848 C CA . PHE A 1 102 ? 9.580 1.233 -22.327 1.00 93.25 102 PHE A CA 1
ATOM 849 C C . PHE A 1 102 ? 8.421 1.988 -21.659 1.00 93.25 102 PHE A C 1
ATOM 851 O O . PHE A 1 102 ? 8.018 1.639 -20.553 1.00 93.25 102 PHE A O 1
ATOM 858 N N . PHE A 1 103 ? 7.843 2.998 -22.319 1.00 93.94 103 PHE A N 1
ATOM 859 C CA . PHE A 1 103 ? 6.772 3.807 -21.721 1.00 93.94 103 PHE A CA 1
ATOM 860 C C . PHE A 1 103 ? 5.472 3.023 -21.506 1.00 93.94 103 PHE A C 1
ATOM 862 O O . PHE A 1 103 ? 4.775 3.263 -20.522 1.00 93.94 103 PHE A O 1
ATOM 869 N N . TYR A 1 104 ? 5.165 2.055 -22.374 1.00 94.75 104 TYR A N 1
ATOM 870 C CA . TYR A 1 104 ? 4.012 1.169 -22.199 1.00 94.75 104 TYR A CA 1
ATOM 871 C C . TYR A 1 104 ? 4.220 0.221 -21.015 1.00 94.75 104 TYR A C 1
ATOM 873 O O . TYR A 1 104 ? 3.331 0.071 -20.176 1.00 94.75 104 TYR A O 1
ATOM 881 N N . ILE A 1 105 ? 5.417 -0.364 -20.910 1.00 94.94 105 ILE A N 1
ATOM 882 C CA . ILE A 1 105 ? 5.819 -1.215 -19.784 1.00 94.94 105 ILE A CA 1
ATOM 883 C C . ILE A 1 105 ? 5.785 -0.418 -18.475 1.00 94.94 105 ILE A C 1
ATOM 885 O O . ILE A 1 105 ? 5.225 -0.874 -17.477 1.00 94.94 105 ILE A O 1
ATOM 889 N N . PHE A 1 106 ? 6.326 0.800 -18.487 1.00 94.88 106 PHE A N 1
ATOM 890 C CA . PHE A 1 106 ? 6.329 1.700 -17.341 1.00 94.88 106 PHE A CA 1
ATOM 891 C C . PHE A 1 106 ? 4.907 2.054 -16.896 1.00 94.88 106 PHE A C 1
ATOM 893 O O . PHE A 1 106 ? 4.596 1.929 -15.713 1.00 94.88 106 PHE A O 1
ATOM 900 N N . LEU A 1 107 ? 4.021 2.427 -17.826 1.00 94.75 107 LEU A N 1
ATOM 901 C CA . LEU A 1 107 ? 2.624 2.740 -17.518 1.00 94.75 107 LEU A CA 1
ATOM 902 C C . LEU A 1 107 ? 1.888 1.531 -16.925 1.00 94.75 107 LEU A C 1
ATOM 904 O O . LEU A 1 107 ? 1.196 1.667 -15.916 1.00 94.75 107 LEU A O 1
ATOM 908 N N . HIS A 1 108 ? 2.076 0.342 -17.505 1.00 94.75 108 HIS A N 1
ATOM 909 C CA . HIS A 1 108 ? 1.547 -0.899 -16.941 1.00 94.75 108 HIS A CA 1
ATOM 910 C C . HIS A 1 108 ? 2.048 -1.113 -15.508 1.00 94.75 108 HIS A C 1
ATOM 912 O O . HIS A 1 108 ? 1.266 -1.438 -14.616 1.00 94.75 108 HIS A O 1
ATOM 918 N N . ALA A 1 109 ? 3.346 -0.913 -15.270 1.00 93.81 109 ALA A N 1
ATOM 919 C CA . ALA A 1 109 ? 3.929 -1.061 -13.946 1.00 93.81 109 ALA A CA 1
ATOM 920 C C . ALA A 1 109 ? 3.367 -0.046 -12.940 1.00 93.81 109 ALA A C 1
ATOM 922 O O . ALA A 1 109 ? 3.104 -0.433 -11.807 1.00 93.81 109 ALA A O 1
ATOM 923 N N . VAL A 1 110 ? 3.135 1.211 -13.340 1.00 94.56 110 VAL A N 1
ATOM 924 C CA . VAL A 1 110 ? 2.476 2.222 -12.492 1.00 94.56 110 VAL A CA 1
ATOM 925 C C . VAL A 1 110 ? 1.102 1.727 -12.053 1.00 94.56 110 VAL A C 1
ATOM 927 O O . VAL A 1 110 ? 0.841 1.646 -10.857 1.00 94.56 110 VAL A O 1
ATOM 930 N N . VAL A 1 111 ? 0.253 1.309 -12.995 1.00 94.81 111 VAL A N 1
ATOM 931 C CA . VAL A 1 111 ? -1.095 0.813 -12.672 1.00 94.81 111 VAL A CA 1
ATOM 932 C C . VAL A 1 111 ? -1.034 -0.424 -11.772 1.00 94.81 111 VAL A C 1
ATOM 934 O O . VAL A 1 111 ? -1.763 -0.509 -10.785 1.00 94.81 111 VAL A O 1
ATOM 937 N N . ALA A 1 112 ? -0.146 -1.374 -12.072 1.00 93.25 112 ALA A N 1
ATOM 938 C CA . ALA A 1 112 ? 0.019 -2.578 -11.264 1.00 93.25 112 ALA A CA 1
ATOM 939 C C . ALA A 1 112 ? 0.453 -2.251 -9.823 1.00 93.25 112 ALA A C 1
ATOM 941 O O . ALA A 1 112 ? -0.098 -2.811 -8.872 1.00 93.25 112 ALA A O 1
ATOM 942 N N . TRP A 1 113 ? 1.402 -1.328 -9.650 1.00 93.06 113 TRP A N 1
ATOM 9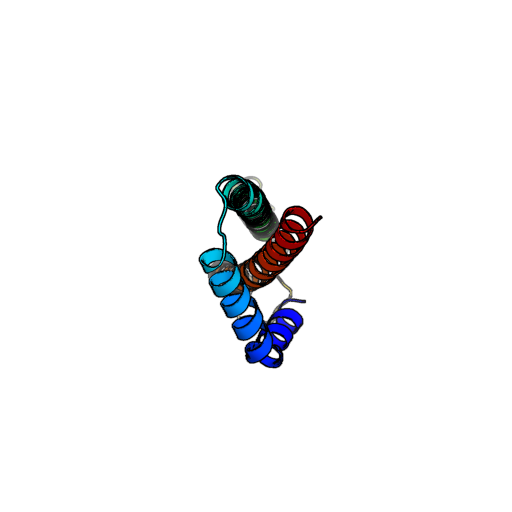43 C CA . TRP A 1 113 ? 1.869 -0.900 -8.332 1.00 93.06 113 TRP A CA 1
ATOM 944 C C . TRP A 1 113 ? 0.795 -0.151 -7.544 1.00 93.06 113 TRP A C 1
ATOM 946 O O . TRP A 1 113 ? 0.627 -0.446 -6.362 1.00 93.06 113 TRP A O 1
ATOM 956 N N . GLU A 1 114 ? 0.024 0.729 -8.183 1.00 92.62 114 GLU A N 1
ATOM 957 C CA . GLU A 1 114 ? -1.100 1.426 -7.543 1.00 92.62 114 GLU A CA 1
ATOM 958 C C . GLU A 1 114 ? -2.139 0.444 -6.982 1.00 92.62 114 GLU A C 1
ATOM 960 O O . GLU A 1 114 ? -2.560 0.568 -5.829 1.00 92.62 114 GLU A O 1
ATOM 965 N N . ILE A 1 115 ? -2.500 -0.595 -7.745 1.00 93.25 115 ILE A N 1
ATOM 966 C CA . ILE A 1 115 ? -3.432 -1.643 -7.290 1.00 93.25 115 ILE A CA 1
ATOM 967 C C . ILE A 1 115 ? -2.863 -2.381 -6.071 1.00 93.25 115 ILE A C 1
ATOM 969 O O . ILE A 1 115 ? -3.550 -2.567 -5.062 1.00 93.25 115 ILE A O 1
ATOM 973 N N . VAL A 1 116 ? -1.598 -2.806 -6.149 1.00 92.94 116 VAL A N 1
ATOM 974 C CA . VAL A 1 116 ? -0.939 -3.567 -5.077 1.00 92.94 116 VAL A CA 1
ATOM 975 C C . VAL A 1 116 ? -0.832 -2.743 -3.794 1.00 92.94 116 VAL A C 1
ATOM 977 O O . VAL A 1 116 ? -1.117 -3.252 -2.707 1.00 92.94 116 VAL A O 1
ATOM 980 N N . ILE A 1 117 ? -0.432 -1.479 -3.911 1.00 94.44 117 ILE A N 1
ATOM 981 C CA . ILE A 1 117 ? -0.208 -0.583 -2.776 1.00 94.44 117 ILE A CA 1
ATOM 982 C C . ILE A 1 117 ? -1.529 -0.173 -2.139 1.00 94.44 117 ILE A C 1
ATOM 984 O O . ILE A 1 117 ? -1.636 -0.235 -0.916 1.00 94.44 117 ILE A O 1
ATOM 988 N N . SER A 1 118 ? -2.560 0.112 -2.935 1.00 93.69 118 SER A N 1
ATOM 989 C CA . SER A 1 118 ? -3.912 0.371 -2.426 1.00 93.69 118 SER A CA 1
ATOM 990 C C . SER A 1 118 ? -4.422 -0.788 -1.567 1.00 93.69 118 SER A C 1
ATOM 992 O O . SER A 1 118 ? -4.944 -0.572 -0.474 1.00 93.69 118 SER A O 1
ATOM 994 N N . GLY A 1 119 ? -4.211 -2.034 -2.010 1.00 92.94 119 GLY A N 1
ATOM 995 C CA . GLY A 1 119 ? -4.587 -3.222 -1.240 1.00 92.94 119 GLY A CA 1
ATOM 996 C C . GLY A 1 119 ? -3.797 -3.382 0.065 1.00 92.94 119 GLY A C 1
ATOM 997 O O . GLY A 1 119 ? -4.368 -3.751 1.092 1.00 92.94 119 GLY A O 1
ATOM 998 N N . ILE A 1 120 ? -2.493 -3.083 0.046 1.00 94.25 120 ILE A N 1
ATOM 999 C CA . ILE A 1 120 ? -1.641 -3.103 1.246 1.00 94.25 120 ILE A CA 1
ATOM 1000 C C . ILE A 1 120 ? -2.096 -2.045 2.256 1.00 94.25 120 ILE A C 1
ATOM 1002 O O . ILE A 1 120 ? -2.279 -2.376 3.428 1.00 94.25 120 ILE A O 1
ATOM 1006 N N . ILE A 1 121 ? -2.293 -0.806 1.799 1.00 96.06 121 ILE A N 1
ATOM 1007 C CA . ILE A 1 121 ? -2.732 0.320 2.626 1.00 96.06 121 ILE A CA 1
ATOM 1008 C C . ILE A 1 121 ? -4.083 0.001 3.261 1.00 96.06 121 ILE A C 1
ATOM 1010 O O . ILE A 1 121 ? -4.214 0.078 4.478 1.00 96.06 121 ILE A O 1
ATOM 1014 N N . ALA A 1 122 ? -5.064 -0.430 2.464 1.00 94.06 122 ALA A N 1
ATOM 1015 C CA . ALA A 1 122 ? -6.397 -0.747 2.965 1.00 94.06 122 ALA A CA 1
ATOM 1016 C C . ALA A 1 122 ? -6.364 -1.822 4.063 1.00 94.06 122 ALA A C 1
ATOM 1018 O O . ALA A 1 122 ? -6.987 -1.656 5.110 1.00 94.06 122 ALA A O 1
ATOM 1019 N N . HIS A 1 123 ? -5.606 -2.902 3.848 1.00 94.38 123 HIS A N 1
ATOM 1020 C CA . HIS A 1 123 ? -5.455 -3.966 4.838 1.00 94.38 123 HIS A CA 1
ATOM 1021 C C . HIS A 1 123 ? -4.853 -3.447 6.154 1.00 94.38 123 HIS A C 1
ATOM 1023 O O . HIS A 1 123 ? -5.379 -3.726 7.232 1.00 94.38 123 HIS A O 1
ATOM 1029 N N . ASP A 1 124 ? -3.763 -2.685 6.077 1.00 95.06 124 ASP A N 1
ATOM 1030 C CA . ASP A 1 124 ? -3.042 -2.228 7.267 1.00 95.06 124 ASP A CA 1
ATOM 1031 C C . ASP A 1 124 ? -3.813 -1.145 8.027 1.00 95.06 124 ASP A C 1
ATOM 1033 O O . ASP A 1 124 ? -3.856 -1.176 9.255 1.00 95.06 124 ASP A O 1
ATOM 1037 N N . CYS A 1 125 ? -4.495 -0.238 7.324 1.00 96.50 125 CYS A N 1
ATOM 1038 C CA . CYS A 1 125 ? -5.347 0.780 7.938 1.00 96.50 125 CYS A CA 1
ATOM 1039 C C . CYS A 1 125 ? -6.543 0.167 8.679 1.00 96.50 125 CYS A C 1
ATOM 1041 O O . CYS A 1 125 ? -6.872 0.609 9.781 1.00 96.50 125 CYS A O 1
ATOM 1043 N N . ILE A 1 126 ? -7.166 -0.881 8.128 1.00 94.81 126 ILE A N 1
ATOM 1044 C CA . ILE A 1 126 ? -8.225 -1.626 8.826 1.00 94.81 126 ILE A CA 1
ATOM 1045 C C . ILE A 1 126 ? -7.666 -2.277 10.095 1.00 94.81 126 ILE A C 1
ATOM 1047 O O . ILE A 1 126 ? -8.275 -2.193 11.159 1.00 94.81 126 ILE A O 1
ATOM 1051 N N . PHE A 1 127 ? -6.483 -2.887 10.007 1.00 94.25 127 PHE A N 1
ATOM 1052 C CA . PHE A 1 127 ? -5.849 -3.525 11.156 1.00 94.25 127 PHE A CA 1
ATOM 1053 C C . PHE A 1 127 ? -5.503 -2.527 12.272 1.00 94.25 127 PHE A C 1
ATOM 1055 O O . PHE A 1 127 ? -5.818 -2.778 13.434 1.00 94.25 127 PHE A O 1
ATOM 1062 N N . VAL A 1 128 ? -4.929 -1.370 11.927 1.00 96.75 128 VAL A N 1
ATOM 1063 C CA . VAL A 1 128 ? -4.679 -0.271 12.877 1.00 96.75 128 VAL A CA 1
ATOM 1064 C C . VAL A 1 128 ? -5.985 0.220 13.497 1.00 96.75 128 VAL A C 1
ATOM 1066 O O . VAL A 1 128 ? -6.037 0.436 14.701 1.00 96.75 128 VAL A O 1
ATOM 1069 N N . THR A 1 129 ? -7.053 0.336 12.706 1.00 96.69 129 THR A N 1
ATOM 1070 C CA . THR A 1 129 ? -8.376 0.735 13.211 1.00 96.69 129 THR A CA 1
ATOM 1071 C C . THR A 1 129 ? -8.886 -0.234 14.279 1.00 96.69 129 THR A C 1
ATOM 1073 O O . THR A 1 129 ? -9.352 0.208 15.325 1.00 96.69 129 THR A O 1
ATOM 1076 N N . TYR A 1 130 ? -8.748 -1.547 14.069 1.00 96.19 130 TYR A N 1
ATOM 1077 C CA . TYR A 1 130 ? -9.126 -2.534 15.085 1.00 96.19 130 TYR A CA 1
ATOM 1078 C C . TYR A 1 130 ? -8.266 -2.444 16.346 1.00 96.19 130 TYR A C 1
ATOM 1080 O O . TYR A 1 130 ? -8.795 -2.582 17.445 1.00 96.19 130 TYR A O 1
ATOM 1088 N N . ILE A 1 131 ? -6.961 -2.195 16.209 1.00 96.81 131 ILE A N 1
ATOM 1089 C CA . ILE A 1 131 ? -6.072 -2.001 17.362 1.00 96.81 131 ILE A CA 1
ATOM 1090 C C . ILE A 1 13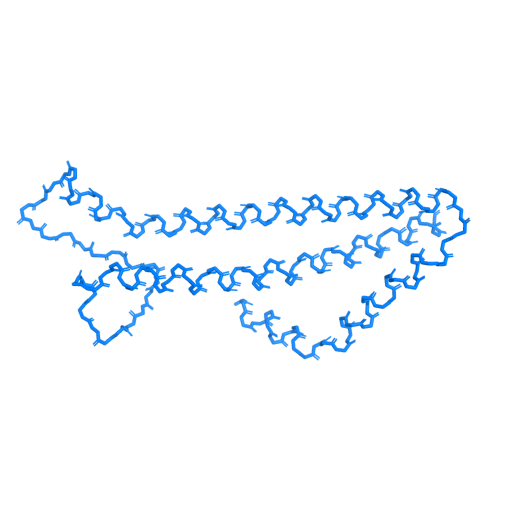1 ? -6.497 -0.773 18.167 1.00 96.81 131 ILE A C 1
ATOM 1092 O O . ILE A 1 131 ? -6.679 -0.879 19.376 1.00 96.81 131 ILE A O 1
ATOM 1096 N N . GLU A 1 132 ? -6.688 0.373 17.512 1.00 97.62 132 GLU A N 1
ATOM 1097 C CA . GLU A 1 132 ? -7.124 1.606 18.176 1.00 97.62 132 GLU A CA 1
ATOM 1098 C C . GLU A 1 132 ? -8.488 1.424 18.850 1.00 97.62 132 GLU A C 1
ATOM 1100 O O . GLU A 1 132 ? -8.664 1.866 19.984 1.00 97.62 132 GLU A O 1
ATOM 1105 N N . HIS A 1 133 ? -9.421 0.713 18.205 1.00 96.69 133 HIS A N 1
ATOM 1106 C CA . HIS A 1 133 ? -10.718 0.371 18.794 1.00 96.69 133 HIS A CA 1
ATOM 1107 C C . HIS A 1 133 ? -10.556 -0.442 20.081 1.00 96.69 133 HIS A C 1
ATOM 1109 O O . HIS A 1 133 ? -11.044 -0.034 21.131 1.00 96.69 133 HIS A O 1
ATOM 1115 N N . VAL A 1 134 ? -9.798 -1.541 20.041 1.00 96.00 134 VAL A N 1
ATOM 1116 C CA . VAL A 1 134 ? -9.550 -2.392 21.217 1.00 96.00 134 VAL A CA 1
ATOM 1117 C C . VAL A 1 134 ? -8.859 -1.611 22.341 1.00 96.00 134 VAL A C 1
ATOM 1119 O O . VAL A 1 134 ? -9.274 -1.700 23.496 1.00 96.00 134 VAL A O 1
ATOM 1122 N N . CYS A 1 135 ? -7.847 -0.802 22.020 1.00 96.75 135 CYS A N 1
ATOM 1123 C CA . CYS A 1 135 ? -7.183 0.076 22.986 1.00 96.75 135 CYS A CA 1
ATOM 1124 C C . CYS A 1 135 ? -8.157 1.080 23.617 1.00 96.75 135 CYS A C 1
ATOM 1126 O O . CYS A 1 135 ? -8.082 1.337 24.818 1.00 96.75 135 CYS A O 1
ATOM 1128 N N . SER A 1 136 ? -9.079 1.629 22.824 1.00 96.75 136 SER A N 1
ATOM 1129 C CA . SER A 1 136 ? -10.091 2.558 23.321 1.00 96.75 136 SER A CA 1
ATOM 1130 C C . SER A 1 136 ? -11.058 1.885 24.290 1.00 96.75 136 SER A C 1
ATOM 1132 O O . SER A 1 136 ? -11.329 2.450 25.345 1.00 96.75 136 SER A O 1
ATOM 1134 N N . MET A 1 137 ? -11.483 0.651 23.995 1.00 95.75 137 MET A N 1
ATOM 1135 C CA . MET A 1 137 ? -12.366 -0.123 24.866 1.00 95.75 137 MET A CA 1
ATOM 1136 C C . MET A 1 137 ? -11.695 -0.440 26.203 1.00 95.75 137 MET A C 1
ATOM 1138 O O . MET A 1 137 ? -12.322 -0.280 27.246 1.00 95.75 137 MET A O 1
ATOM 1142 N N . PHE A 1 138 ? -10.406 -0.798 26.203 1.00 95.88 138 PHE A N 1
ATOM 1143 C CA . PHE A 1 138 ? -9.652 -0.970 27.450 1.00 95.88 138 PHE A CA 1
ATOM 1144 C C . PHE A 1 138 ? -9.573 0.315 28.280 1.00 95.88 138 PHE A C 1
ATOM 1146 O O . PHE A 1 138 ? -9.661 0.245 29.499 1.00 95.88 138 PHE A O 1
ATOM 1153 N N . ASN A 1 139 ? -9.442 1.475 27.633 1.00 96.19 139 ASN A N 1
ATOM 1154 C CA . ASN A 1 139 ? -9.395 2.771 28.312 1.00 96.19 139 ASN A CA 1
ATOM 1155 C C . ASN A 1 139 ? -10.781 3.287 28.745 1.00 96.19 139 ASN A C 1
ATOM 1157 O O . ASN A 1 139 ? -10.861 4.252 29.494 1.00 96.19 139 ASN A O 1
ATOM 1161 N N . VAL A 1 140 ? -11.867 2.712 28.224 1.00 95.06 140 VAL A N 1
ATOM 1162 C CA . VAL A 1 140 ? -13.235 2.991 28.679 1.00 95.06 140 VAL A CA 1
ATOM 1163 C C . VAL A 1 140 ? -13.532 2.239 29.977 1.00 95.06 140 VAL A C 1
ATOM 1165 O O . VAL A 1 140 ? -14.121 2.810 30.888 1.00 95.06 140 VAL A O 1
ATOM 1168 N N . VAL A 1 141 ? -13.132 0.965 30.063 1.00 91.94 141 VAL A N 1
ATOM 1169 C CA . VAL A 1 141 ? -13.465 0.096 31.208 1.00 91.94 141 VAL A CA 1
ATOM 1170 C C . VAL A 1 141 ? -12.454 0.138 32.359 1.00 91.94 141 VAL A C 1
ATOM 1172 O O . VAL A 1 141 ? -12.788 -0.310 33.456 1.00 91.94 141 VAL A O 1
ATOM 1175 N N . GLY A 1 142 ? -11.222 0.592 32.105 1.00 80.19 142 GLY A N 1
ATOM 1176 C CA . GLY A 1 142 ? -10.132 0.687 33.085 1.00 80.19 142 GLY A CA 1
ATOM 1177 C C . GLY A 1 142 ? -9.833 2.122 33.477 1.00 80.19 142 GLY A C 1
ATOM 1178 O O . GLY A 1 142 ? -9.651 2.353 34.693 1.00 80.19 142 GLY A O 1
#

Secondary structure (DSSP, 8-state):
-HHHHHHHHHHTHHHHHHHHHHHHHHHHT--SHHHHHHHHHHHHHHHHHHHHHHHHHHHHHHHHHHHTTHHHHHHHHS--SSPPPP--SS----SS-TTTTHHHHHHHHHHHHHHHHHHHHHHHHHHHHHHHHHHHHHHHH-

Radius of gyration: 22.39 Å; chains: 1; bounding box: 52×33×61 Å

InterPro domains:
  IPR004117 Olfactory receptor, insect [PF02949] (2-140)